Protein AF-A0A1J0VLR7-F1 (afdb_monomer)

Secondary structure (DSSP, 8-state):
-HHHHHHHHTTTGGGT-HHHHHHHHHHH--HHHHHHHHHHTT-SSHHHHHHHHHHHHHHHHHHHHHSTTTTSPTTSHHHHHHHHHHHHHHHHHHTS--

Foldseek 3Di:
DVLLCVCVVCVVVCVVPVVVVVVSLVSPDHLVVQLVVLVVLVAPRSSVLSVVLSVLVNVLSCCCCPNPNVPPDPPDPVNVVVSVVVVVVSSVVRNDDD

pLDDT: mean 81.77, std 12.72, range [51.06, 96.25]

Sequence (98 aa):
MEFVEARHALIIETLSDPDLNVRLAGSLFSLDRATELFTALGTDDPRATAGDFLALLEGLVFDRFAGLRADSTTGTPDSVTQLARPLTSFLTSAQRPA

Organism: NCBI:txid2213200

Radius of gyration: 14.92 Å; Cα contacts (8 Å, |Δi|>4): 61; chains: 1; bounding box: 36×38×33 Å

Structure (mmCIF, N/CA/C/O backbone):
data_AF-A0A1J0VLR7-F1
#
_entry.id   AF-A0A1J0VLR7-F1
#
loop_
_atom_site.group_PDB
_atom_site.id
_atom_site.type_symbol
_atom_site.label_atom_id
_atom_site.label_alt_id
_atom_site.label_comp_id
_atom_site.label_a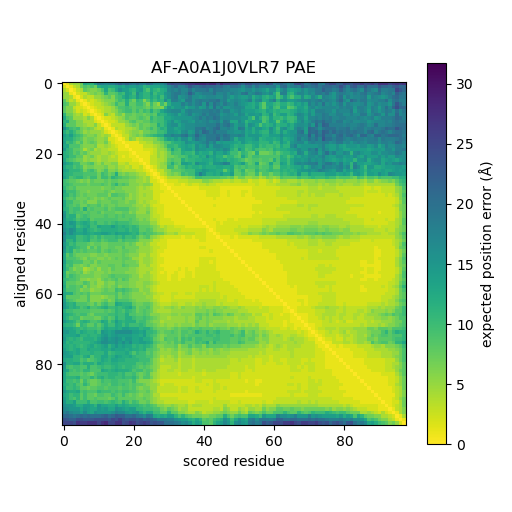sym_id
_atom_site.label_entity_id
_atom_site.label_seq_id
_atom_site.pdbx_PDB_ins_code
_atom_site.Cartn_x
_atom_site.Cartn_y
_atom_site.Cartn_z
_atom_site.occupancy
_atom_site.B_iso_or_equiv
_atom_site.auth_seq_id
_atom_site.auth_comp_id
_atom_site.auth_asym_id
_atom_site.auth_atom_id
_atom_site.pdbx_PDB_model_num
ATOM 1 N N . MET A 1 1 ? 16.043 -2.343 -4.049 1.00 51.06 1 MET A N 1
ATOM 2 C CA . MET A 1 1 ? 15.638 -2.805 -5.393 1.00 51.06 1 MET A CA 1
ATOM 3 C C . MET A 1 1 ? 15.573 -4.330 -5.433 1.00 51.06 1 MET A C 1
ATOM 5 O O . MET A 1 1 ? 14.532 -4.848 -5.791 1.00 51.06 1 MET A O 1
ATOM 9 N N . GLU A 1 2 ? 16.585 -5.031 -4.908 1.00 57.75 2 GLU A N 1
ATOM 10 C CA . GLU A 1 2 ? 16.672 -6.507 -4.866 1.00 57.75 2 GLU A CA 1
ATOM 11 C C . GLU A 1 2 ? 15.460 -7.231 -4.231 1.00 57.75 2 GLU A C 1
ATOM 13 O O . GLU A 1 2 ? 14.968 -8.216 -4.771 1.00 57.75 2 GLU A O 1
ATOM 18 N N . PHE A 1 3 ? 14.887 -6.705 -3.139 1.00 56.06 3 PHE A N 1
ATOM 19 C CA . PHE A 1 3 ? 13.710 -7.317 -2.494 1.00 56.06 3 PHE A CA 1
ATOM 20 C C . PHE A 1 3 ? 12.425 -7.264 -3.339 1.00 56.06 3 PHE A C 1
ATOM 22 O O . PHE A 1 3 ? 11.570 -8.141 -3.216 1.00 56.06 3 PHE A O 1
ATOM 29 N N . VAL A 1 4 ? 12.277 -6.242 -4.191 1.00 60.03 4 VAL A N 1
ATOM 30 C CA . VAL A 1 4 ? 11.109 -6.094 -5.079 1.00 60.03 4 VAL A CA 1
ATOM 31 C C . VAL A 1 4 ? 11.174 -7.122 -6.199 1.00 60.03 4 VAL A C 1
ATOM 33 O O . VAL A 1 4 ? 10.172 -7.765 -6.500 1.00 60.03 4 VAL A O 1
ATOM 36 N N . GLU A 1 5 ? 12.355 -7.301 -6.780 1.00 59.47 5 GLU A N 1
ATOM 37 C CA . GLU A 1 5 ? 12.600 -8.269 -7.847 1.00 59.47 5 GLU A CA 1
ATOM 38 C C . GLU A 1 5 ? 12.434 -9.700 -7.330 1.00 59.47 5 GLU A C 1
ATOM 40 O O . GLU A 1 5 ? 11.741 -10.495 -7.958 1.00 59.47 5 GLU A O 1
ATOM 45 N N . ALA A 1 6 ? 12.959 -10.001 -6.136 1.00 61.97 6 ALA A N 1
ATOM 46 C CA . ALA A 1 6 ? 12.823 -11.315 -5.511 1.00 61.97 6 ALA A CA 1
ATOM 47 C C . ALA A 1 6 ? 11.355 -11.713 -5.263 1.00 61.97 6 ALA A C 1
ATOM 49 O O . ALA A 1 6 ? 10.968 -12.829 -5.601 1.00 61.97 6 ALA A O 1
ATOM 50 N N . ARG A 1 7 ? 10.505 -10.815 -4.732 1.00 64.75 7 ARG A N 1
ATOM 51 C CA . ARG A 1 7 ? 9.077 -11.125 -4.503 1.00 64.75 7 ARG A CA 1
ATOM 52 C C . ARG A 1 7 ? 8.348 -11.453 -5.805 1.00 64.75 7 ARG A C 1
ATOM 54 O O . ARG A 1 7 ? 7.556 -12.389 -5.842 1.00 64.75 7 ARG A O 1
ATOM 61 N N . HIS A 1 8 ? 8.602 -10.688 -6.862 1.00 61.00 8 HIS A N 1
ATOM 62 C CA . HIS A 1 8 ? 7.895 -10.865 -8.129 1.00 61.00 8 HIS A CA 1
ATOM 63 C C . HIS A 1 8 ? 8.436 -12.039 -8.948 1.00 61.00 8 HIS A C 1
ATOM 65 O O . HIS A 1 8 ? 7.649 -12.751 -9.566 1.00 61.00 8 HIS A O 1
ATOM 71 N N . ALA A 1 9 ? 9.744 -12.299 -8.904 1.00 64.31 9 ALA A N 1
ATOM 72 C CA . ALA A 1 9 ? 10.347 -13.470 -9.536 1.00 64.31 9 ALA A CA 1
ATOM 73 C C . ALA A 1 9 ? 9.884 -14.784 -8.883 1.00 64.31 9 ALA A C 1
ATOM 75 O O . ALA A 1 9 ? 9.653 -15.768 -9.579 1.00 64.31 9 ALA A O 1
ATOM 76 N N . LEU A 1 10 ? 9.693 -14.784 -7.560 1.00 64.31 10 LEU A N 1
ATOM 77 C CA . LEU A 1 10 ? 9.301 -15.966 -6.787 1.00 64.31 10 LEU A CA 1
ATOM 78 C C . LEU A 1 10 ? 7.786 -16.088 -6.588 1.00 64.31 10 LEU A C 1
ATOM 80 O O . LEU A 1 10 ? 7.334 -16.980 -5.875 1.00 64.31 10 LEU A O 1
ATOM 84 N N . ILE A 1 11 ? 6.973 -15.224 -7.205 1.00 68.44 11 ILE A N 1
ATOM 85 C CA . ILE A 1 11 ? 5.531 -15.167 -6.921 1.00 68.44 11 ILE A CA 1
ATOM 86 C C . ILE A 1 11 ? 4.830 -16.502 -7.232 1.00 68.44 11 ILE A C 1
ATOM 88 O O . ILE A 1 11 ? 3.953 -16.923 -6.482 1.00 68.44 11 ILE A O 1
ATOM 92 N N . ILE A 1 12 ? 5.276 -17.219 -8.272 1.00 67.06 12 ILE A N 1
ATOM 93 C CA . ILE A 1 12 ? 4.773 -18.558 -8.622 1.00 67.06 12 ILE A CA 1
ATOM 94 C C . ILE A 1 12 ? 5.245 -19.604 -7.601 1.00 67.06 12 ILE A C 1
ATOM 96 O O . ILE A 1 12 ? 4.479 -20.492 -7.230 1.00 67.06 12 ILE A O 1
ATOM 100 N N . GLU A 1 13 ? 6.473 -19.482 -7.097 1.00 69.75 13 GLU A N 1
ATOM 101 C CA . GLU A 1 13 ? 7.022 -20.393 -6.086 1.00 69.75 13 GLU A CA 1
ATOM 102 C C . GLU A 1 13 ? 6.307 -20.244 -4.735 1.00 69.75 13 GLU A C 1
ATOM 104 O O . GLU A 1 13 ? 6.096 -21.241 -4.047 1.00 69.75 13 GLU A O 1
ATOM 109 N N . THR A 1 14 ? 5.800 -19.049 -4.399 1.00 61.88 14 THR A N 1
ATOM 110 C CA . THR A 1 14 ? 4.994 -18.851 -3.177 1.00 61.88 14 THR A CA 1
ATOM 111 C C . THR A 1 14 ? 3.683 -19.643 -3.156 1.00 61.88 14 THR A C 1
ATOM 113 O O . THR A 1 14 ? 3.155 -19.910 -2.081 1.00 61.88 14 THR A O 1
ATOM 116 N N . LEU A 1 15 ? 3.154 -20.048 -4.319 1.00 64.06 15 LEU A N 1
ATOM 117 C CA . LEU A 1 15 ? 1.965 -20.908 -4.397 1.00 64.06 15 LEU A CA 1
ATOM 118 C C . LEU A 1 15 ? 2.267 -22.351 -3.969 1.00 64.06 15 LEU A C 1
ATOM 120 O O . LEU A 1 15 ? 1.357 -23.079 -3.581 1.00 64.06 15 LEU A O 1
ATOM 124 N N . SER A 1 16 ? 3.534 -22.757 -4.060 1.00 69.38 16 SER A N 1
ATOM 125 C CA . SER A 1 16 ? 4.008 -24.103 -3.721 1.00 69.38 16 SER A CA 1
ATOM 126 C C . SER A 1 16 ? 4.710 -24.156 -2.357 1.00 69.38 16 SER A C 1
ATOM 128 O O . SER A 1 16 ? 4.843 -25.239 -1.794 1.00 69.38 16 SER A O 1
ATOM 130 N N . ASP A 1 17 ? 5.124 -23.003 -1.816 1.00 68.69 17 ASP A N 1
ATOM 131 C CA . ASP A 1 17 ? 5.797 -22.858 -0.520 1.00 68.69 17 ASP A CA 1
ATOM 132 C C . ASP A 1 17 ? 5.132 -21.753 0.342 1.00 68.69 17 ASP A C 1
ATOM 134 O O . ASP A 1 17 ? 5.415 -20.556 0.180 1.00 68.69 17 ASP A O 1
ATOM 138 N N . PRO A 1 18 ? 4.241 -22.140 1.278 1.00 69.44 18 PRO A N 1
ATOM 139 C CA . PRO A 1 18 ? 3.559 -21.210 2.180 1.00 69.44 18 PRO A CA 1
ATOM 140 C C . PRO A 1 18 ? 4.493 -20.461 3.144 1.00 69.44 18 PRO A C 1
ATOM 142 O O . PRO A 1 18 ? 4.212 -19.313 3.493 1.00 69.44 18 PRO A O 1
ATOM 145 N N . ASP A 1 19 ? 5.611 -21.060 3.561 1.00 71.50 19 ASP A N 1
ATOM 146 C CA . ASP A 1 19 ? 6.560 -20.414 4.478 1.00 71.50 19 ASP A CA 1
ATOM 147 C C . ASP A 1 19 ? 7.368 -19.332 3.746 1.00 71.50 19 ASP A C 1
ATOM 149 O O . ASP A 1 19 ? 7.640 -18.255 4.294 1.00 71.50 19 ASP A O 1
ATOM 153 N N . LEU A 1 20 ? 7.700 -19.568 2.473 1.00 68.81 20 LEU A N 1
ATOM 154 C CA . LEU A 1 20 ? 8.270 -18.555 1.586 1.00 68.81 20 LEU A CA 1
ATOM 155 C C . LEU A 1 20 ? 7.290 -17.398 1.351 1.00 68.81 20 LEU A C 1
ATOM 157 O O . LEU A 1 20 ? 7.702 -16.235 1.389 1.00 68.81 20 LEU A O 1
ATOM 161 N N . ASN A 1 21 ? 5.998 -17.698 1.169 1.00 64.19 21 ASN A N 1
ATOM 162 C CA . ASN A 1 21 ? 4.956 -16.680 1.035 1.00 64.19 21 ASN A CA 1
ATOM 163 C C . ASN A 1 21 ? 4.932 -15.737 2.250 1.00 64.19 21 ASN A C 1
ATOM 165 O O . ASN A 1 21 ? 5.003 -14.520 2.077 1.00 64.19 21 ASN A O 1
ATOM 169 N N . VAL A 1 22 ? 4.932 -16.287 3.470 1.00 68.81 22 VAL A N 1
ATOM 170 C CA . VAL A 1 22 ? 4.931 -15.500 4.717 1.00 68.81 22 VAL A CA 1
ATOM 171 C C . VAL A 1 22 ? 6.175 -14.615 4.822 1.00 68.81 22 VAL A C 1
ATOM 173 O O . VAL A 1 22 ? 6.074 -13.428 5.143 1.00 68.81 22 VAL A O 1
ATOM 176 N N . ARG A 1 23 ? 7.357 -15.159 4.510 1.00 68.81 23 ARG A N 1
ATOM 177 C CA . ARG A 1 23 ? 8.623 -14.408 4.569 1.00 68.81 23 ARG A CA 1
ATOM 178 C C . ARG A 1 23 ? 8.679 -13.271 3.548 1.00 68.81 23 ARG A C 1
ATOM 180 O O . ARG A 1 23 ? 9.198 -12.203 3.865 1.00 68.81 23 ARG A O 1
ATOM 187 N N . LEU A 1 24 ? 8.137 -13.481 2.349 1.00 64.75 24 LEU A N 1
ATOM 188 C CA . LEU A 1 24 ? 8.081 -12.463 1.298 1.00 64.75 24 LEU A CA 1
ATOM 189 C C . LEU A 1 24 ? 6.945 -11.453 1.504 1.00 64.75 24 LEU A C 1
ATOM 191 O O . LEU A 1 24 ? 7.043 -10.329 1.015 1.00 64.75 24 LEU A O 1
ATOM 195 N N . ALA A 1 25 ? 5.859 -11.814 2.195 1.00 66.50 25 ALA A N 1
ATOM 196 C CA . ALA A 1 25 ? 4.747 -10.906 2.496 1.00 66.50 25 ALA A CA 1
ATOM 197 C C . ALA A 1 25 ? 5.177 -9.745 3.405 1.00 66.50 25 ALA A C 1
ATOM 199 O O . ALA A 1 25 ? 4.777 -8.608 3.183 1.00 66.50 25 ALA A O 1
ATOM 200 N N . GLY A 1 26 ? 6.057 -10.004 4.376 1.00 64.38 26 GLY A N 1
ATOM 201 C CA . GLY A 1 26 ? 6.598 -8.965 5.259 1.00 64.38 26 GLY A CA 1
ATOM 202 C C . GLY A 1 26 ? 7.829 -8.224 4.723 1.00 64.38 26 GLY A C 1
ATOM 203 O O . GLY A 1 26 ? 8.294 -7.288 5.369 1.00 64.38 26 GLY A O 1
ATOM 204 N N . SER A 1 27 ? 8.404 -8.638 3.585 1.00 70.06 27 SER A N 1
ATOM 205 C CA . SER A 1 27 ? 9.710 -8.128 3.137 1.00 70.06 27 SER A CA 1
ATOM 206 C C . SER A 1 27 ? 9.645 -6.777 2.426 1.00 70.06 27 SER A C 1
ATOM 208 O O . SER A 1 27 ? 10.658 -6.084 2.353 1.00 70.06 27 SER A O 1
ATOM 210 N N . LEU A 1 28 ? 8.485 -6.411 1.870 1.00 72.50 28 LEU A N 1
ATOM 211 C CA . LEU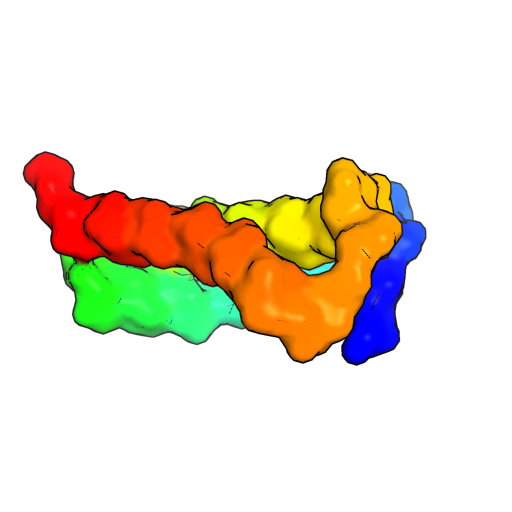 A 1 28 ? 8.295 -5.127 1.186 1.00 72.50 28 LEU A CA 1
ATOM 212 C C . LEU A 1 28 ? 7.564 -4.110 2.050 1.00 72.50 28 LEU A C 1
ATOM 214 O O . LEU A 1 28 ? 7.959 -2.945 2.093 1.00 72.50 28 LEU A O 1
ATOM 218 N N . PHE A 1 29 ? 6.519 -4.549 2.746 1.00 83.44 29 PHE A N 1
ATOM 219 C CA . PHE A 1 29 ? 5.679 -3.676 3.545 1.00 83.44 29 PHE A CA 1
ATOM 220 C C . PHE A 1 29 ? 5.328 -4.331 4.880 1.00 83.44 29 PHE A C 1
ATOM 222 O O . PHE A 1 29 ? 5.242 -5.551 4.997 1.00 83.44 29 PHE A O 1
ATOM 229 N N . SER A 1 30 ? 5.128 -3.503 5.904 1.00 88.81 30 SER A N 1
ATOM 230 C CA . SER A 1 30 ? 4.784 -3.956 7.251 1.00 88.81 30 SER A CA 1
ATOM 231 C C . SER A 1 30 ? 3.304 -3.713 7.521 1.00 88.81 30 SER A C 1
ATOM 233 O O . SER A 1 30 ? 2.863 -2.563 7.576 1.00 88.81 30 SER A O 1
ATOM 235 N N . LEU A 1 31 ? 2.551 -4.798 7.733 1.00 90.81 31 LEU A N 1
ATOM 236 C CA . LEU A 1 31 ? 1.140 -4.721 8.120 1.00 90.81 31 LEU A CA 1
ATOM 237 C C . LEU A 1 31 ? 0.962 -4.004 9.460 1.00 90.81 31 LEU A C 1
ATOM 239 O O . LEU A 1 31 ? 0.026 -3.224 9.610 1.00 90.81 31 LEU A O 1
ATOM 243 N N . ASP A 1 32 ? 1.872 -4.214 10.410 1.00 92.69 32 ASP A N 1
ATOM 244 C CA . ASP A 1 32 ? 1.790 -3.580 11.727 1.00 92.69 32 ASP A CA 1
ATOM 245 C C . ASP A 1 32 ? 1.957 -2.059 11.620 1.00 92.69 32 ASP A C 1
ATOM 247 O O . ASP A 1 32 ? 1.137 -1.315 12.152 1.00 92.69 32 ASP A O 1
ATOM 251 N N . ARG A 1 33 ? 2.931 -1.575 10.834 1.00 92.62 33 ARG A N 1
ATOM 252 C CA . ARG A 1 33 ? 3.103 -0.130 10.589 1.00 92.62 33 ARG A CA 1
ATOM 253 C C . ARG A 1 33 ? 1.937 0.484 9.821 1.00 92.62 33 ARG A C 1
ATOM 255 O O . ARG A 1 33 ? 1.536 1.605 10.119 1.00 92.62 33 ARG A O 1
ATOM 262 N N . ALA A 1 34 ? 1.380 -0.237 8.852 1.00 93.94 34 ALA A N 1
ATOM 263 C CA . ALA A 1 34 ? 0.180 0.213 8.154 1.00 93.94 34 ALA A CA 1
ATOM 264 C C . ALA A 1 34 ? -1.035 0.254 9.100 1.00 93.94 34 ALA A C 1
ATOM 266 O O . ALA A 1 34 ? -1.812 1.203 9.063 1.00 93.94 34 ALA A O 1
ATOM 267 N N . THR A 1 35 ? -1.162 -0.713 10.010 1.00 95.75 35 THR A N 1
ATOM 268 C CA . THR A 1 35 ? -2.227 -0.734 11.024 1.00 95.75 35 THR A CA 1
ATOM 269 C C . THR A 1 35 ? -2.087 0.441 11.995 1.00 95.75 35 THR A C 1
ATOM 271 O O . THR A 1 35 ? -3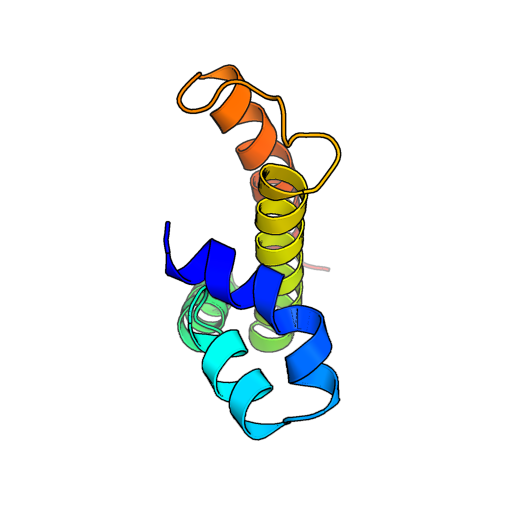.079 1.105 12.292 1.00 95.75 35 THR A O 1
ATOM 274 N N . GLU A 1 36 ? -0.867 0.754 12.447 1.00 96.25 36 GLU A N 1
ATOM 275 C CA . GLU A 1 36 ? -0.579 1.945 13.263 1.00 96.25 36 GLU A CA 1
ATOM 276 C C . GLU A 1 36 ? -0.993 3.236 12.539 1.00 96.25 36 GLU A C 1
ATOM 278 O O . GLU A 1 36 ? -1.635 4.101 13.137 1.00 96.25 36 GLU A O 1
ATOM 283 N N . LEU A 1 37 ? -0.686 3.346 11.241 1.00 93.81 37 LEU A N 1
ATOM 284 C CA . LEU A 1 37 ? -1.087 4.482 10.410 1.00 93.81 37 LEU A CA 1
ATOM 285 C C . LEU A 1 37 ? -2.612 4.643 10.371 1.00 93.81 37 LEU A C 1
ATOM 287 O O . LEU A 1 37 ? -3.111 5.723 10.676 1.00 93.81 37 LEU A O 1
ATOM 291 N N . PHE A 1 38 ? -3.361 3.594 10.026 1.00 94.94 38 PHE A N 1
ATOM 292 C CA . PHE A 1 38 ? -4.823 3.694 9.920 1.00 94.94 38 PHE A CA 1
ATOM 293 C C . PHE A 1 38 ? -5.517 3.844 11.278 1.00 94.94 38 PHE A C 1
ATOM 295 O O . PHE A 1 38 ? -6.540 4.518 11.375 1.00 94.94 38 PHE A O 1
ATOM 302 N N . THR A 1 39 ? -4.895 3.350 12.351 1.00 94.69 39 THR A N 1
ATOM 303 C CA . THR A 1 39 ? -5.329 3.642 13.725 1.00 94.69 39 THR A CA 1
ATOM 304 C C . THR A 1 39 ? -5.214 5.138 14.016 1.00 94.69 39 THR A C 1
ATOM 306 O O . THR A 1 39 ? -6.161 5.742 14.511 1.00 94.69 39 THR A O 1
ATOM 309 N N . ALA A 1 40 ? -4.087 5.766 13.663 1.00 93.75 40 ALA A N 1
ATOM 310 C CA . ALA A 1 40 ? -3.897 7.207 13.838 1.00 93.75 40 ALA A CA 1
ATOM 311 C C . ALA A 1 40 ? -4.822 8.049 12.941 1.00 93.75 40 ALA A C 1
ATOM 313 O O . ALA A 1 40 ? -5.165 9.175 13.296 1.00 93.75 40 ALA A O 1
ATOM 314 N N . LEU A 1 41 ? -5.237 7.505 11.793 1.00 90.81 41 LEU A N 1
ATOM 315 C CA . LEU A 1 41 ? -6.206 8.129 10.890 1.00 90.81 41 LEU A CA 1
ATOM 316 C C . LEU A 1 41 ? -7.667 7.946 11.334 1.00 90.81 41 LEU A C 1
ATOM 318 O O . LEU A 1 41 ? -8.541 8.583 10.753 1.00 90.81 41 LEU A O 1
ATOM 322 N N . GLY A 1 42 ? -7.930 7.131 12.361 1.00 92.25 42 GLY A N 1
ATOM 323 C CA . GLY A 1 42 ? -9.261 6.960 12.944 1.00 92.25 42 GLY A CA 1
ATOM 324 C C . GLY A 1 42 ? -10.231 6.138 12.093 1.00 92.25 42 GLY A C 1
ATOM 325 O O . GLY A 1 42 ? -11.430 6.383 12.150 1.00 92.25 42 GLY A O 1
ATOM 326 N N . THR A 1 43 ? -9.735 5.191 11.294 1.00 91.44 43 THR A N 1
ATOM 327 C CA . THR A 1 43 ? -10.585 4.308 10.474 1.00 91.44 43 THR A CA 1
ATOM 328 C C . THR A 1 43 ? -11.330 3.277 11.326 1.00 91.44 43 THR A C 1
ATOM 330 O O . THR A 1 43 ? -10.754 2.775 12.290 1.00 91.44 43 THR A O 1
ATOM 333 N N . ASP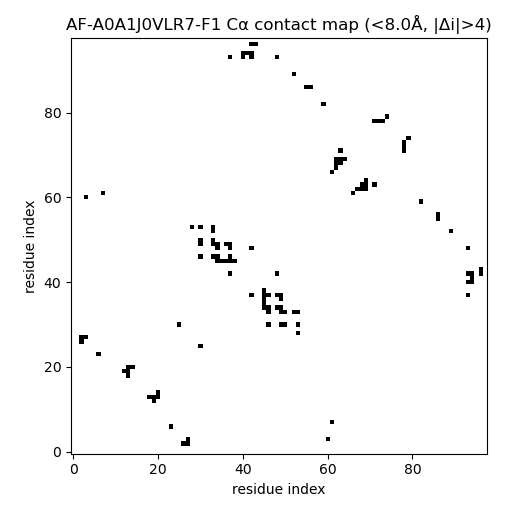 A 1 44 ? -12.538 2.876 10.917 1.00 88.38 44 ASP A N 1
ATOM 334 C CA . ASP A 1 44 ? -13.378 1.917 11.660 1.00 88.38 44 ASP A CA 1
ATOM 335 C C . ASP A 1 44 ? -12.733 0.530 11.834 1.00 88.38 44 ASP A C 1
ATOM 337 O O . ASP A 1 44 ? -12.819 -0.069 12.906 1.00 88.38 44 ASP A O 1
ATOM 341 N N . ASP A 1 45 ? -12.039 0.036 10.802 1.00 93.31 45 ASP A N 1
ATOM 342 C CA . ASP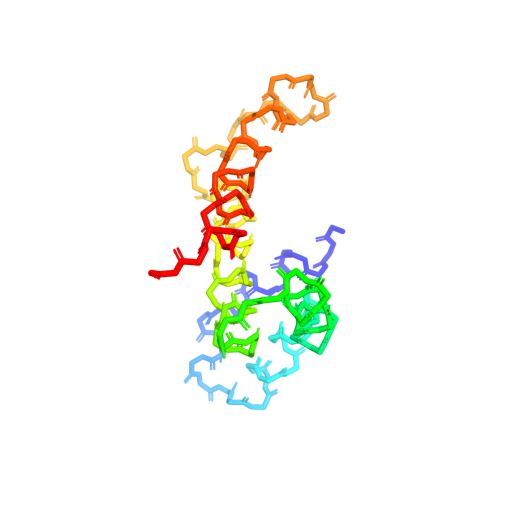 A 1 45 ? -11.241 -1.196 10.859 1.00 93.31 45 ASP A CA 1
ATOM 343 C C . ASP A 1 45 ? -9.807 -0.930 10.364 1.00 93.31 45 ASP A C 1
ATOM 345 O O . ASP A 1 45 ? -9.507 -1.082 9.170 1.00 93.31 45 ASP A O 1
ATOM 349 N N . PRO A 1 46 ? -8.892 -0.517 11.263 1.00 93.94 46 PRO A N 1
ATOM 350 C CA . PRO A 1 46 ? -7.523 -0.174 10.893 1.00 93.94 46 PRO A CA 1
ATOM 351 C C . PRO A 1 46 ? -6.732 -1.321 10.275 1.00 93.94 46 PRO A C 1
ATOM 353 O O . PRO A 1 46 ? -5.893 -1.084 9.407 1.00 93.94 46 PRO A O 1
ATOM 356 N N . ARG A 1 47 ? -6.970 -2.565 10.707 1.00 94.50 47 ARG A N 1
ATOM 357 C CA . ARG A 1 47 ? -6.199 -3.718 10.230 1.00 94.50 47 ARG A CA 1
ATOM 358 C C . ARG A 1 47 ? -6.680 -4.169 8.856 1.00 94.50 47 ARG A C 1
ATOM 360 O O . ARG A 1 47 ? -5.839 -4.470 8.010 1.00 94.50 47 ARG A O 1
ATOM 367 N N . ALA A 1 48 ? -7.993 -4.191 8.619 1.00 93.56 48 ALA A N 1
ATOM 368 C CA . ALA A 1 48 ? -8.527 -4.469 7.287 1.00 93.56 48 ALA A CA 1
ATOM 369 C C . ALA A 1 48 ? -8.099 -3.383 6.290 1.00 93.56 48 ALA A C 1
ATOM 371 O O . ALA A 1 48 ? -7.523 -3.700 5.251 1.00 93.56 48 ALA A O 1
ATOM 372 N N . THR A 1 49 ? -8.245 -2.106 6.664 1.00 94.81 49 THR A N 1
ATOM 373 C CA . THR A 1 49 ? -7.828 -0.971 5.822 1.00 94.81 49 THR A CA 1
ATOM 374 C C . THR A 1 49 ? -6.326 -1.009 5.517 1.00 94.81 49 THR A C 1
ATOM 376 O O . THR A 1 49 ? -5.903 -0.735 4.393 1.00 94.81 49 THR A O 1
ATOM 379 N N . ALA A 1 50 ? -5.500 -1.403 6.494 1.00 94.38 50 ALA A N 1
ATOM 380 C CA . ALA A 1 50 ? -4.073 -1.626 6.289 1.00 94.38 50 ALA A CA 1
ATOM 381 C C . ALA A 1 50 ? -3.792 -2.736 5.267 1.00 94.38 50 ALA A C 1
ATOM 383 O O . ALA A 1 50 ? -2.918 -2.562 4.420 1.00 94.38 50 ALA A O 1
ATOM 384 N N . GLY A 1 51 ? -4.530 -3.847 5.319 1.00 93.25 51 GLY A N 1
ATOM 385 C CA . GLY A 1 51 ? -4.426 -4.933 4.342 1.00 93.25 51 GLY A CA 1
ATOM 386 C C . GLY A 1 51 ? -4.730 -4.467 2.917 1.00 93.25 51 GLY A C 1
ATOM 387 O O . GLY A 1 51 ? -3.922 -4.691 2.015 1.00 93.25 51 GLY A O 1
ATOM 388 N N . ASP A 1 52 ? -5.833 -3.741 2.733 1.00 94.81 52 ASP A N 1
ATOM 389 C CA . ASP A 1 52 ? -6.223 -3.174 1.435 1.00 94.81 52 ASP A CA 1
ATOM 390 C C . ASP A 1 52 ? -5.176 -2.183 0.905 1.00 94.81 52 ASP A C 1
ATOM 392 O O . ASP A 1 52 ? -4.837 -2.174 -0.282 1.00 94.81 52 ASP A O 1
ATOM 396 N N . PHE A 1 53 ? -4.602 -1.375 1.798 1.00 94.62 53 PHE A N 1
ATOM 397 C CA . PHE A 1 53 ? -3.539 -0.441 1.447 1.00 94.62 53 PHE A CA 1
ATOM 398 C C . PHE A 1 53 ? -2.256 -1.150 1.001 1.00 94.62 53 PHE A C 1
ATOM 400 O O . PHE A 1 53 ? -1.628 -0.731 0.026 1.00 94.62 53 PHE A O 1
ATOM 407 N N . LEU A 1 54 ? -1.863 -2.233 1.679 1.00 92.50 54 LEU A N 1
ATOM 408 C CA . LEU A 1 54 ? -0.709 -3.027 1.260 1.00 92.50 54 LEU A CA 1
ATOM 409 C C . LEU A 1 54 ? -0.949 -3.696 -0.095 1.00 92.50 54 LEU A C 1
ATOM 411 O O . LEU A 1 54 ? -0.059 -3.661 -0.941 1.00 92.50 54 LEU A O 1
ATOM 415 N N . ALA A 1 55 ? -2.152 -4.218 -0.344 1.00 90.94 55 ALA A N 1
ATOM 416 C CA . ALA A 1 55 ? -2.513 -4.776 -1.646 1.00 90.94 55 ALA A CA 1
ATOM 417 C C . ALA A 1 55 ? -2.395 -3.730 -2.772 1.00 90.94 55 ALA A C 1
ATOM 419 O O . ALA A 1 55 ? -1.856 -4.021 -3.843 1.00 90.94 55 ALA A O 1
ATOM 420 N N . LEU A 1 56 ? -2.825 -2.488 -2.517 1.00 93.81 56 LEU A N 1
ATOM 421 C CA . LEU A 1 56 ? -2.636 -1.373 -3.448 1.00 93.81 56 LEU A CA 1
ATOM 422 C C . LEU A 1 56 ? -1.148 -1.087 -3.700 1.00 93.81 56 LEU A C 1
ATOM 424 O O . LEU A 1 56 ? -0.740 -0.944 -4.853 1.00 93.81 56 LEU A O 1
ATOM 428 N N . LEU A 1 57 ? -0.335 -0.998 -2.643 1.00 91.50 57 LEU A N 1
ATOM 429 C CA . LEU A 1 57 ? 1.102 -0.743 -2.758 1.00 91.50 57 LEU A CA 1
ATOM 430 C C . LEU A 1 57 ? 1.813 -1.832 -3.564 1.00 91.50 57 LEU A C 1
ATOM 432 O O . LEU A 1 57 ? 2.598 -1.516 -4.457 1.00 91.50 57 LEU A O 1
ATOM 436 N N . GLU A 1 58 ? 1.515 -3.100 -3.294 1.00 87.25 58 GLU A N 1
ATOM 437 C CA . GLU A 1 58 ? 2.071 -4.224 -4.043 1.00 87.25 58 GLU A CA 1
ATOM 438 C C . GLU A 1 58 ? 1.671 -4.180 -5.519 1.00 87.25 58 GLU A C 1
ATOM 440 O O . GLU A 1 58 ? 2.533 -4.322 -6.386 1.00 87.25 58 GLU A O 1
ATOM 445 N N . GLY A 1 59 ? 0.401 -3.891 -5.820 1.00 87.75 59 GLY A N 1
ATOM 446 C CA . GLY A 1 59 ? -0.071 -3.732 -7.194 1.00 87.75 59 GLY A CA 1
ATOM 447 C C . GLY A 1 59 ? 0.632 -2.594 -7.939 1.00 87.75 59 GLY A C 1
ATOM 448 O O . GLY A 1 59 ? 0.990 -2.750 -9.105 1.00 87.75 59 GLY A O 1
ATOM 449 N N . LEU A 1 60 ? 0.892 -1.465 -7.271 1.00 90.00 60 LEU A N 1
ATOM 450 C CA . LEU A 1 60 ? 1.636 -0.345 -7.858 1.00 90.00 60 LEU A CA 1
ATOM 451 C C . LEU A 1 60 ? 3.104 -0.692 -8.114 1.00 90.00 60 LEU A C 1
ATOM 453 O O . LEU A 1 60 ? 3.654 -0.293 -9.141 1.00 90.00 60 LEU A O 1
ATOM 457 N N . VAL A 1 61 ? 3.737 -1.438 -7.207 1.00 85.25 61 VAL A N 1
ATOM 458 C CA . VAL A 1 61 ? 5.111 -1.918 -7.395 1.00 85.25 61 VAL A CA 1
ATOM 459 C C . VAL A 1 61 ? 5.179 -2.908 -8.558 1.00 85.25 61 VAL A C 1
ATOM 461 O O . VAL A 1 61 ? 6.055 -2.768 -9.412 1.00 85.25 61 VAL A O 1
ATOM 464 N N . PHE A 1 62 ? 4.242 -3.856 -8.637 1.00 82.94 62 PHE A N 1
ATOM 465 C CA . PHE A 1 62 ? 4.157 -4.791 -9.756 1.00 82.94 62 PHE A CA 1
ATOM 466 C C . PHE A 1 62 ? 3.953 -4.058 -11.079 1.00 82.94 62 PHE A C 1
ATOM 468 O O . PHE A 1 62 ? 4.702 -4.276 -12.025 1.00 82.94 62 PHE A O 1
ATOM 475 N N . ASP A 1 63 ? 2.987 -3.141 -11.147 1.00 86.88 63 ASP A N 1
ATOM 476 C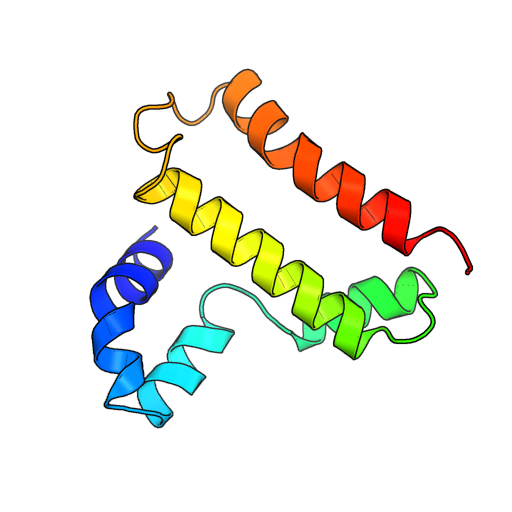 CA . ASP A 1 63 ? 2.694 -2.399 -12.371 1.00 86.88 63 ASP A CA 1
ATOM 477 C C . ASP A 1 63 ? 3.894 -1.567 -12.852 1.00 86.88 63 ASP A C 1
ATOM 479 O O . ASP A 1 63 ? 4.125 -1.420 -14.054 1.00 86.88 63 ASP A O 1
ATOM 483 N N . ARG A 1 64 ? 4.704 -1.078 -11.907 1.00 82.75 64 ARG A N 1
ATOM 484 C CA . ARG A 1 64 ? 5.931 -0.334 -12.189 1.00 82.75 64 ARG A CA 1
ATOM 485 C C . ARG A 1 64 ? 7.082 -1.203 -12.689 1.00 82.75 64 ARG A C 1
ATOM 487 O O . ARG A 1 64 ? 7.956 -0.674 -13.376 1.00 82.75 64 ARG A O 1
ATOM 494 N N . PHE A 1 65 ? 7.100 -2.475 -12.306 1.00 7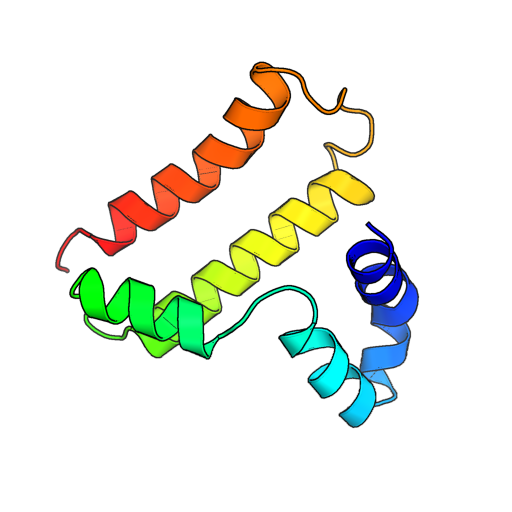5.94 65 PHE A N 1
ATOM 495 C CA . PHE A 1 65 ? 8.160 -3.421 -12.640 1.00 75.94 65 PHE A CA 1
ATOM 496 C C . PHE A 1 65 ? 7.838 -4.252 -13.889 1.00 75.94 65 PHE A C 1
ATOM 498 O O . PHE A 1 65 ? 8.696 -4.431 -14.744 1.00 75.94 65 PHE A O 1
ATOM 505 N N . ALA A 1 66 ? 6.603 -4.739 -14.005 1.00 77.75 66 ALA A N 1
ATOM 506 C CA . ALA A 1 66 ? 6.178 -5.708 -15.014 1.00 77.75 66 ALA A CA 1
ATOM 507 C C . ALA A 1 66 ? 4.824 -5.378 -15.672 1.00 77.75 66 ALA A C 1
ATOM 509 O O . ALA A 1 66 ? 4.355 -6.143 -16.513 1.00 77.75 66 ALA A O 1
ATOM 510 N N . GLY A 1 67 ? 4.173 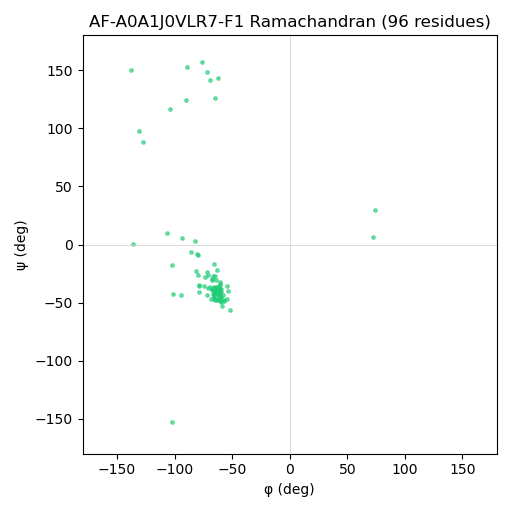-4.276 -15.287 1.00 81.88 67 GLY A N 1
ATOM 511 C CA . GLY A 1 67 ? 2.878 -3.876 -15.840 1.00 81.88 67 GLY A CA 1
ATOM 512 C C . GLY A 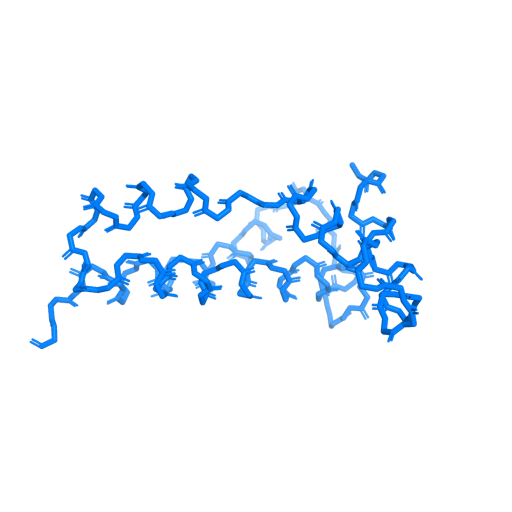1 67 ? 2.961 -2.754 -16.868 1.00 81.88 67 GLY A C 1
ATOM 513 O O . GLY A 1 67 ? 3.967 -2.554 -17.547 1.00 81.88 67 GLY A O 1
ATOM 514 N N . LEU A 1 68 ? 1.873 -1.991 -16.977 1.00 87.25 68 LEU A N 1
ATOM 515 C CA . LEU A 1 68 ? 1.684 -0.961 -18.003 1.00 87.25 68 LEU A CA 1
ATOM 516 C C . LEU A 1 68 ? 2.666 0.207 -17.865 1.00 87.25 68 LEU A C 1
ATOM 518 O O . LEU A 1 68 ? 2.828 0.996 -18.795 1.00 87.25 68 LEU A O 1
ATOM 522 N N . ARG A 1 69 ? 3.299 0.343 -16.697 1.00 84.94 69 ARG A N 1
ATOM 523 C CA . ARG A 1 69 ? 4.239 1.420 -16.376 1.00 84.94 69 ARG A CA 1
ATOM 524 C C . ARG A 1 69 ? 5.694 0.953 -16.342 1.00 84.94 69 ARG A C 1
ATOM 526 O O . ARG A 1 69 ? 6.546 1.741 -15.931 1.00 84.94 69 ARG A O 1
ATOM 533 N N . ALA A 1 70 ? 5.992 -0.270 -16.786 1.00 85.31 70 ALA A N 1
ATOM 534 C CA . ALA A 1 70 ? 7.350 -0.818 -16.794 1.00 85.31 70 ALA A CA 1
ATOM 535 C C . ALA A 1 70 ? 8.343 0.093 -17.543 1.00 85.31 70 ALA A C 1
ATOM 537 O O . ALA A 1 70 ? 9.372 0.475 -16.986 1.00 85.31 70 ALA A O 1
ATOM 538 N N . ASP A 1 71 ? 7.964 0.566 -18.735 1.00 85.81 71 ASP A N 1
ATOM 539 C CA . ASP A 1 71 ? 8.817 1.404 -19.596 1.00 85.81 71 ASP A CA 1
ATOM 540 C C . ASP A 1 71 ? 8.819 2.897 -19.223 1.00 85.81 71 ASP A C 1
ATOM 542 O O . ASP A 1 71 ? 9.434 3.724 -19.898 1.00 85.81 71 ASP A O 1
ATOM 546 N N . SER A 1 72 ? 8.118 3.289 -18.155 1.00 83.94 72 SER A N 1
ATOM 547 C CA . SER A 1 72 ? 8.087 4.692 -17.732 1.00 83.94 72 SER A CA 1
ATOM 548 C C . SER A 1 72 ? 9.446 5.125 -17.176 1.00 83.94 72 SER A C 1
ATOM 550 O O . SER A 1 72 ? 10.088 4.391 -16.420 1.00 83.94 72 SER A O 1
ATOM 552 N N . THR A 1 73 ? 9.872 6.356 -17.461 1.00 86.94 73 THR A N 1
ATOM 553 C CA . THR A 1 73 ? 11.116 6.918 -16.907 1.00 86.94 73 THR A CA 1
ATOM 554 C C . THR A 1 73 ? 11.018 7.068 -15.386 1.00 86.94 73 THR A C 1
ATOM 556 O O . THR A 1 73 ? 10.076 7.674 -14.873 1.00 86.94 73 THR A O 1
ATOM 559 N N . THR A 1 74 ? 11.978 6.513 -14.642 1.00 82.38 74 THR A N 1
ATOM 560 C CA . THR A 1 74 ? 12.068 6.636 -13.174 1.00 82.38 74 THR A CA 1
ATOM 561 C C . THR A 1 74 ? 12.596 8.011 -12.752 1.00 82.38 74 THR A C 1
ATOM 563 O O . THR A 1 74 ? 13.269 8.699 -13.515 1.00 82.38 74 THR A O 1
ATOM 566 N N . GLY A 1 75 ? 12.298 8.425 -11.516 1.00 80.56 75 GLY A N 1
ATOM 567 C CA . GLY A 1 75 ? 12.901 9.617 -10.900 1.00 80.56 75 GLY A CA 1
ATOM 568 C C . GLY A 1 75 ? 12.411 10.959 -11.453 1.00 80.56 75 GLY A C 1
ATOM 569 O O . GLY A 1 75 ? 12.925 12.004 -11.065 1.00 80.56 75 GLY A O 1
ATOM 570 N N . THR A 1 76 ? 11.413 10.949 -12.335 1.00 89.38 76 THR A N 1
ATOM 571 C CA . THR A 1 76 ? 10.791 12.166 -12.866 1.00 89.38 76 THR A CA 1
ATOM 572 C C . THR A 1 76 ? 9.620 12.613 -11.984 1.00 89.38 76 THR A C 1
ATOM 574 O O . THR A 1 76 ? 8.958 11.762 -11.376 1.00 89.38 76 THR A O 1
ATOM 577 N N . PRO A 1 77 ? 9.292 13.918 -11.947 1.00 90.50 77 PRO A N 1
ATOM 578 C CA . PRO A 1 77 ? 8.095 14.414 -11.263 1.00 90.50 77 PRO A CA 1
ATOM 579 C C . PRO A 1 77 ? 6.803 13.723 -11.722 1.00 90.50 77 PRO A C 1
ATOM 581 O O . PRO A 1 77 ? 5.927 13.436 -10.904 1.00 90.50 77 PRO A O 1
ATOM 584 N N . ASP A 1 78 ? 6.711 13.386 -13.009 1.00 87.25 78 ASP A N 1
ATOM 585 C CA . ASP A 1 78 ? 5.561 12.683 -13.578 1.00 87.25 78 ASP A CA 1
ATOM 586 C C . ASP A 1 78 ? 5.451 11.256 -13.037 1.00 87.25 78 ASP A C 1
ATOM 588 O O . ASP A 1 78 ? 4.365 10.830 -12.645 1.00 87.25 78 ASP A O 1
ATOM 592 N N . SER A 1 79 ? 6.575 10.538 -12.924 1.00 84.81 79 SER A N 1
ATOM 593 C CA . SER A 1 79 ? 6.595 9.191 -12.338 1.00 84.81 79 SER A CA 1
ATOM 594 C C . SER A 1 79 ? 6.185 9.188 -10.862 1.00 84.81 79 SER A C 1
ATOM 596 O O . SER A 1 79 ? 5.459 8.298 -10.422 1.00 84.81 79 SER A O 1
ATOM 598 N N . VAL A 1 80 ? 6.575 10.221 -10.105 1.00 89.25 80 VAL A N 1
ATOM 599 C CA . VAL A 1 80 ? 6.148 10.399 -8.710 1.00 89.25 80 VAL A CA 1
ATOM 600 C C . VAL A 1 80 ? 4.657 10.712 -8.647 1.00 89.25 80 VAL A C 1
ATOM 602 O O . VAL A 1 80 ? 3.931 10.077 -7.889 1.00 89.25 80 VAL A O 1
ATOM 605 N N . THR A 1 81 ? 4.175 11.639 -9.475 1.00 91.38 81 THR A N 1
ATOM 606 C CA . THR A 1 81 ? 2.757 12.031 -9.526 1.00 91.38 81 THR A CA 1
ATOM 607 C C . THR A 1 81 ? 1.859 10.850 -9.891 1.00 91.38 81 THR A C 1
ATOM 609 O O . THR A 1 81 ? 0.783 10.669 -9.316 1.00 91.38 81 THR A O 1
ATOM 612 N N . GLN A 1 82 ? 2.316 10.016 -10.823 1.00 90.19 82 GLN A N 1
ATOM 613 C CA . GLN A 1 82 ? 1.608 8.826 -11.269 1.00 90.19 82 GLN A CA 1
ATOM 614 C C . GLN A 1 82 ? 1.405 7.810 -10.135 1.00 90.19 82 GLN A C 1
ATOM 616 O O . GLN A 1 82 ? 0.322 7.236 -10.038 1.00 90.19 82 GLN A O 1
ATOM 621 N N . LEU A 1 83 ? 2.404 7.626 -9.263 1.00 89.75 83 LEU A N 1
ATOM 622 C CA . LEU A 1 83 ? 2.314 6.763 -8.079 1.00 89.75 83 LEU A CA 1
ATOM 623 C C . LEU A 1 83 ? 1.568 7.434 -6.917 1.00 89.75 83 LEU A C 1
ATOM 625 O O . LEU A 1 83 ? 0.822 6.776 -6.199 1.00 89.75 83 LEU A O 1
ATOM 629 N N . ALA A 1 84 ? 1.726 8.747 -6.745 1.00 92.25 84 ALA A N 1
ATOM 630 C CA . ALA A 1 84 ? 1.079 9.502 -5.678 1.00 92.25 84 ALA A CA 1
ATOM 631 C C . ALA A 1 84 ? -0.446 9.534 -5.838 1.00 92.25 84 ALA A C 1
ATOM 633 O O . ALA A 1 84 ? -1.162 9.399 -4.853 1.00 92.25 84 ALA A O 1
ATOM 634 N N . ARG A 1 85 ? -0.963 9.656 -7.068 1.00 94.81 85 ARG A N 1
ATOM 635 C CA . ARG A 1 85 ? -2.409 9.744 -7.335 1.00 94.81 85 ARG A CA 1
ATOM 636 C C . ARG A 1 85 ? -3.236 8.612 -6.687 1.00 94.81 85 ARG A C 1
ATOM 638 O O . ARG A 1 85 ? -4.168 8.942 -5.951 1.00 94.81 85 ARG A O 1
ATOM 645 N N . PRO A 1 86 ? -2.969 7.315 -6.942 1.00 94.81 86 PRO A N 1
ATOM 646 C CA . PRO A 1 86 ? -3.740 6.230 -6.329 1.00 94.81 86 PRO A CA 1
ATOM 647 C C . PRO A 1 86 ? -3.592 6.192 -4.802 1.00 94.81 86 PRO A C 1
ATOM 649 O O . PRO A 1 86 ? -4.580 5.968 -4.107 1.00 94.81 86 PRO A O 1
ATOM 652 N N . LEU A 1 87 ? -2.401 6.492 -4.271 1.00 93.94 87 LEU A N 1
ATOM 653 C CA . LEU A 1 87 ? -2.157 6.537 -2.825 1.00 93.94 87 LEU A CA 1
ATOM 654 C C . LEU A 1 87 ? -2.935 7.664 -2.146 1.00 93.94 87 LEU A C 1
ATOM 656 O O . LEU A 1 87 ? -3.595 7.439 -1.137 1.00 93.94 87 LEU A O 1
ATOM 660 N N . THR A 1 88 ? -2.903 8.869 -2.717 1.00 94.62 88 THR A N 1
ATOM 661 C CA . THR A 1 88 ? -3.671 10.009 -2.216 1.00 94.62 88 THR A CA 1
ATOM 662 C C . THR A 1 88 ? -5.161 9.705 -2.241 1.00 94.62 88 THR A C 1
ATOM 664 O O . THR A 1 88 ? -5.833 9.948 -1.246 1.00 94.62 88 THR A O 1
ATOM 667 N N . SER A 1 89 ? -5.671 9.116 -3.328 1.00 95.00 89 SER A N 1
ATOM 668 C CA . SER A 1 89 ? -7.082 8.729 -3.411 1.00 95.00 89 SER A CA 1
ATOM 669 C C . SER A 1 89 ? -7.479 7.783 -2.278 1.00 95.00 89 SER A C 1
ATOM 671 O O . SER A 1 89 ? -8.491 8.024 -1.625 1.00 95.00 89 SER A O 1
ATOM 673 N N . PHE A 1 90 ? -6.676 6.745 -2.026 1.00 94.44 90 PHE A N 1
ATOM 674 C CA . PHE A 1 90 ? -6.943 5.765 -0.974 1.00 94.44 90 PHE A CA 1
ATOM 675 C C . PHE A 1 90 ? -6.885 6.389 0.427 1.00 94.44 90 PHE A C 1
ATOM 677 O O . PHE A 1 90 ? -7.789 6.206 1.240 1.00 94.44 90 PHE A O 1
ATOM 684 N N . LEU A 1 91 ? -5.838 7.167 0.714 1.00 92.06 91 LEU A N 1
ATOM 685 C CA . LEU A 1 91 ? -5.662 7.802 2.022 1.00 92.06 91 LEU A CA 1
ATOM 686 C C . LEU A 1 91 ? -6.770 8.821 2.310 1.00 92.06 91 LEU A C 1
ATOM 688 O O . LEU A 1 91 ? -7.263 8.892 3.431 1.00 92.06 91 LEU A O 1
ATOM 692 N N . THR A 1 92 ? -7.203 9.583 1.303 1.00 91.50 92 THR A N 1
ATOM 693 C CA . THR A 1 92 ? -8.315 10.528 1.458 1.00 91.50 92 THR A CA 1
ATOM 694 C C . THR A 1 92 ? -9.655 9.817 1.640 1.00 91.50 92 THR A C 1
ATOM 696 O O . THR A 1 92 ? -10.479 10.297 2.416 1.00 91.50 92 THR A O 1
ATOM 699 N N . SER A 1 93 ? -9.898 8.684 0.968 1.00 88.25 93 SER A N 1
ATOM 700 C CA . SER A 1 93 ? -11.121 7.908 1.207 1.00 88.25 93 SER A CA 1
ATOM 701 C C . SER A 1 93 ? -11.139 7.277 2.595 1.00 88.25 93 SER A C 1
ATOM 703 O O . SER A 1 93 ? -12.178 7.302 3.240 1.00 88.25 93 SER A O 1
ATOM 705 N N . ALA A 1 94 ? -9.995 6.789 3.082 1.00 83.81 94 ALA A N 1
ATOM 706 C CA . ALA A 1 94 ? -9.884 6.190 4.411 1.00 83.81 94 ALA A CA 1
ATOM 707 C C . ALA A 1 94 ? -10.138 7.197 5.549 1.00 83.81 94 ALA A C 1
ATOM 709 O O . ALA A 1 94 ? -10.581 6.818 6.622 1.00 83.81 94 ALA A O 1
ATOM 710 N N . GLN A 1 95 ? -9.889 8.489 5.322 1.00 78.31 95 GLN A N 1
ATOM 711 C CA . GLN A 1 95 ? -10.121 9.549 6.311 1.00 78.31 95 GLN A CA 1
ATOM 712 C C . GLN A 1 95 ? -11.584 10.003 6.417 1.00 78.31 95 GLN A C 1
ATOM 714 O O . GLN A 1 95 ? -11.908 10.811 7.289 1.00 78.31 95 GLN A O 1
ATOM 719 N N . ARG A 1 96 ? -12.468 9.564 5.513 1.00 69.31 96 ARG A N 1
ATOM 720 C CA . ARG A 1 96 ? -13.886 9.926 5.576 1.00 69.31 96 ARG A CA 1
ATOM 721 C C . ARG A 1 96 ? -14.638 8.895 6.421 1.00 69.31 96 ARG A C 1
ATOM 723 O O . ARG A 1 96 ? -14.583 7.720 6.070 1.00 69.31 96 ARG A O 1
ATOM 730 N N . PRO A 1 97 ? -15.353 9.311 7.483 1.00 54.97 97 PRO A N 1
ATOM 731 C CA . PRO A 1 97 ? -16.245 8.407 8.199 1.00 54.97 97 PRO A CA 1
ATOM 732 C C . PRO A 1 97 ? -17.357 7.920 7.258 1.00 54.97 97 PRO A C 1
ATOM 734 O O . PRO A 1 97 ? -17.798 8.684 6.388 1.00 54.97 97 PRO A O 1
ATOM 737 N N . ALA A 1 98 ? -17.754 6.655 7.418 1.00 57.62 98 ALA A N 1
ATOM 738 C CA . ALA A 1 98 ? -18.868 6.038 6.699 1.00 57.62 98 ALA A CA 1
ATOM 739 C C . ALA A 1 98 ? -20.219 6.695 7.031 1.00 57.62 98 ALA A C 1
ATOM 741 O O . ALA A 1 98 ? -20.403 7.157 8.182 1.00 57.62 98 ALA A O 1
#

Mean predicted aligned error: 7.4 Å

Solvent-accessible surface area (backbone atoms only — not comparable to full-atom values): 5598 Å² total; per-residue (Å²): 112,70,70,62,52,50,46,65,74,39,50,71,55,31,78,79,31,67,69,56,34,57,60,50,60,58,67,84,48,54,62,66,62,36,21,52,50,29,51,75,56,66,35,96,53,20,60,61,55,20,50,56,50,50,54,51,52,51,50,52,52,44,26,45,66,77,39,96,44,37,88,56,67,77,94,38,73,64,48,50,49,63,56,43,50,64,52,50,53,51,55,57,54,54,59,52,82,132

InterPro domains:
  IPR041583 Tetracyclin repressor-like, C-terminal, group 31 [PF17940] (5-80)